Protein AF-A0A7K7UME7-F1 (afdb_monomer)

Structure (mmCIF, N/CA/C/O backbone):
data_AF-A0A7K7UME7-F1
#
_entry.id   AF-A0A7K7UME7-F1
#
loop_
_atom_site.group_PDB
_atom_site.id
_atom_site.type_symbol
_atom_site.label_atom_id
_atom_site.label_alt_id
_atom_site.label_comp_id
_atom_site.label_asym_id
_atom_site.label_entity_id
_atom_site.label_seq_id
_atom_site.pdbx_PDB_ins_code
_atom_site.Cartn_x
_atom_site.Cartn_y
_atom_site.Cartn_z
_atom_site.occupancy
_atom_site.B_iso_or_equiv
_atom_site.auth_seq_id
_atom_site.auth_comp_id
_atom_site.auth_asym_id
_atom_site.auth_atom_id
_atom_site.pdbx_PDB_model_num
ATOM 1 N N . ALA A 1 1 ? 6.067 20.830 -30.352 1.00 37.16 1 ALA A N 1
ATOM 2 C CA . ALA A 1 1 ? 5.909 20.566 -28.908 1.00 37.16 1 ALA A CA 1
ATOM 3 C C . ALA A 1 1 ? 6.389 19.148 -28.635 1.00 37.16 1 ALA A C 1
ATOM 5 O O . ALA A 1 1 ? 5.926 18.226 -29.293 1.00 37.16 1 ALA A O 1
ATOM 6 N N . LEU A 1 2 ? 7.402 18.996 -27.782 1.00 39.59 2 LEU A N 1
ATOM 7 C CA . LEU A 1 2 ? 8.068 17.724 -27.507 1.00 39.59 2 LEU A CA 1
ATOM 8 C C . LEU A 1 2 ? 7.058 16.701 -26.977 1.00 39.59 2 LEU A C 1
ATOM 10 O O . LEU A 1 2 ? 6.413 16.938 -25.958 1.00 39.59 2 LEU A O 1
ATOM 14 N N . PHE A 1 3 ? 6.951 15.565 -27.665 1.00 40.75 3 PHE A N 1
ATOM 15 C CA . PHE A 1 3 ? 6.319 14.357 -27.154 1.00 40.75 3 PHE A CA 1
ATOM 16 C C . PHE A 1 3 ? 7.060 13.934 -25.882 1.00 40.75 3 PHE A C 1
ATOM 18 O O . PHE A 1 3 ? 8.029 13.176 -25.923 1.00 40.75 3 PHE A O 1
ATOM 25 N N . ALA A 1 4 ? 6.614 14.435 -24.732 1.00 45.12 4 ALA A N 1
ATOM 26 C CA . ALA A 1 4 ? 6.985 13.912 -23.432 1.00 45.12 4 ALA A CA 1
ATOM 27 C C . ALA A 1 4 ? 6.289 12.557 -23.268 1.00 45.12 4 ALA A C 1
ATOM 29 O O . ALA A 1 4 ? 5.324 12.406 -22.521 1.00 45.12 4 ALA A O 1
ATOM 30 N N . GLY A 1 5 ? 6.773 11.558 -24.010 1.00 42.81 5 GLY A N 1
ATOM 31 C CA . GLY A 1 5 ? 6.506 10.164 -23.725 1.00 42.81 5 GLY A CA 1
ATOM 32 C C . GLY A 1 5 ? 7.038 9.904 -22.328 1.00 42.81 5 GLY A C 1
ATOM 33 O O . GLY A 1 5 ? 8.222 9.621 -22.147 1.00 42.81 5 GLY A O 1
ATOM 34 N N . SER A 1 6 ? 6.182 10.073 -21.316 1.00 48.94 6 SER A N 1
ATOM 35 C CA . SER A 1 6 ? 6.497 9.629 -19.970 1.00 48.94 6 SER A CA 1
ATOM 36 C C . SER A 1 6 ? 6.910 8.173 -20.129 1.00 48.94 6 SER A C 1
ATOM 38 O O . SER A 1 6 ? 6.139 7.357 -20.634 1.00 48.94 6 SER A O 1
ATOM 40 N N . ARG A 1 7 ? 8.176 7.870 -19.833 1.00 53.28 7 ARG A N 1
ATOM 41 C CA . ARG A 1 7 ? 8.725 6.521 -19.931 1.00 53.28 7 ARG A CA 1
ATOM 42 C C . ARG A 1 7 ? 7.944 5.699 -18.912 1.00 53.28 7 ARG A C 1
ATOM 44 O O . ARG A 1 7 ? 8.301 5.665 -17.733 1.00 53.28 7 ARG A O 1
ATOM 51 N N . LEU A 1 8 ? 6.809 5.134 -19.339 1.00 53.66 8 LEU A N 1
ATOM 52 C CA . LEU A 1 8 ? 5.851 4.441 -18.474 1.00 53.66 8 LEU A CA 1
ATOM 53 C C . LEU A 1 8 ? 6.586 3.381 -17.651 1.00 53.66 8 LEU A C 1
ATOM 55 O O . LEU A 1 8 ? 6.270 3.172 -16.481 1.00 53.66 8 LEU A O 1
ATOM 59 N N . LEU A 1 9 ? 7.681 2.855 -18.203 1.00 55.16 9 LEU A N 1
ATOM 60 C CA . LEU A 1 9 ? 8.638 1.986 -17.550 1.00 55.16 9 LEU A CA 1
ATOM 61 C C . LEU A 1 9 ? 10.059 2.548 -17.726 1.00 55.16 9 LEU A C 1
ATOM 63 O O . LEU A 1 9 ? 10.620 2.534 -18.819 1.00 55.16 9 LEU A O 1
ATOM 67 N N . LYS A 1 10 ? 10.672 3.050 -16.644 1.00 65.38 10 LYS A N 1
ATOM 68 C CA . LYS A 1 10 ? 12.139 3.171 -16.596 1.00 65.38 10 LYS A CA 1
ATOM 69 C C . LYS A 1 10 ? 12.677 1.752 -16.817 1.00 65.38 10 LYS A C 1
ATOM 71 O O . LYS A 1 10 ? 12.235 0.840 -16.126 1.00 65.38 10 LYS A O 1
ATOM 76 N N . GLY A 1 11 ? 13.541 1.550 -17.812 1.00 70.50 11 GLY A N 1
ATOM 77 C CA . GLY A 1 11 ? 14.067 0.226 -18.149 1.00 70.50 11 GLY A CA 1
ATOM 78 C C . GLY A 1 11 ? 14.950 -0.304 -17.022 1.00 70.50 11 GLY A C 1
ATOM 79 O O . GLY A 1 11 ? 16.130 0.025 -16.947 1.00 70.50 11 GLY A O 1
ATOM 80 N N . TYR A 1 12 ? 14.371 -1.080 -16.112 1.00 77.44 12 TYR A N 1
ATOM 81 C CA . TYR A 1 12 ? 15.107 -1.764 -15.056 1.00 77.44 12 TYR A CA 1
ATOM 82 C C . TYR A 1 12 ? 15.650 -3.090 -15.616 1.00 77.44 12 TYR A C 1
ATOM 84 O O . TYR A 1 12 ? 14.888 -3.898 -16.138 1.00 77.44 12 TYR A O 1
ATOM 92 N N . ARG A 1 13 ? 16.973 -3.310 -15.554 1.00 82.75 13 ARG A N 1
ATOM 93 C CA . ARG A 1 13 ? 17.620 -4.528 -16.088 1.00 82.75 13 ARG A CA 1
ATOM 94 C C . ARG A 1 13 ? 17.421 -5.741 -15.189 1.00 82.75 13 ARG A C 1
ATOM 96 O O . ARG A 1 13 ? 18.248 -5.964 -14.310 1.00 82.75 13 ARG A O 1
ATOM 103 N N . GLY A 1 14 ? 16.373 -6.522 -15.412 1.00 80.12 14 GLY A N 1
ATOM 104 C CA . GLY A 1 14 ? 15.918 -7.554 -14.482 1.00 80.12 14 GLY A CA 1
ATOM 105 C C . GLY A 1 14 ? 15.037 -6.944 -13.388 1.00 80.12 14 GLY A C 1
ATOM 106 O O . GLY A 1 14 ? 15.009 -5.730 -13.182 1.00 80.12 14 GLY A O 1
ATOM 107 N N . GLY A 1 15 ? 14.294 -7.780 -12.683 1.00 85.62 15 GLY A N 1
ATOM 108 C CA . GLY A 1 15 ? 13.235 -7.348 -11.775 1.00 85.62 15 GLY A CA 1
ATOM 109 C C . GLY A 1 15 ? 11.948 -8.095 -12.086 1.00 85.62 15 GLY A C 1
ATOM 110 O O . GLY A 1 15 ? 11.814 -8.701 -13.142 1.00 85.62 15 GLY A O 1
ATOM 111 N N . HIS A 1 16 ? 11.017 -8.055 -11.148 1.00 94.25 16 HIS A N 1
ATOM 112 C CA . HIS A 1 16 ? 9.734 -8.739 -11.241 1.00 94.25 16 HIS A CA 1
ATOM 113 C C . HIS A 1 16 ? 8.644 -7.818 -10.690 1.00 94.25 16 HIS A C 1
ATOM 115 O O . HIS A 1 16 ? 8.938 -6.782 -10.073 1.00 94.25 16 HIS A O 1
ATOM 121 N N . VAL A 1 17 ? 7.394 -8.157 -10.980 1.00 94.50 17 VAL A N 1
ATOM 122 C CA . VAL A 1 17 ? 6.237 -7.490 -10.386 1.00 94.50 17 VAL A CA 1
ATOM 123 C C . VAL A 1 17 ? 6.054 -8.042 -8.979 1.00 94.50 17 VAL A C 1
ATOM 125 O O . VAL A 1 17 ? 6.137 -9.246 -8.764 1.00 94.50 17 VAL A O 1
ATOM 128 N N . VAL A 1 18 ? 5.853 -7.145 -8.021 1.00 96.19 18 VAL A N 1
ATOM 129 C CA . VAL A 1 18 ? 5.536 -7.481 -6.634 1.00 96.19 18 VAL A CA 1
ATOM 130 C C . VAL A 1 18 ? 4.271 -6.756 -6.221 1.00 96.19 18 VAL A C 1
ATOM 132 O O . VAL A 1 18 ? 4.035 -5.616 -6.633 1.00 96.19 18 VAL A O 1
ATOM 135 N N . ILE A 1 19 ? 3.495 -7.400 -5.360 1.00 97.06 19 ILE A N 1
ATOM 136 C CA . ILE A 1 19 ? 2.427 -6.751 -4.609 1.00 97.06 19 ILE A CA 1
ATOM 137 C C . ILE A 1 19 ? 3.048 -6.263 -3.303 1.00 97.06 19 ILE A C 1
ATOM 139 O O . ILE A 1 19 ? 3.640 -7.047 -2.563 1.00 97.06 19 ILE A O 1
ATOM 143 N N . ARG A 1 20 ? 2.987 -4.957 -3.043 1.00 97.19 20 ARG A N 1
ATOM 144 C CA . ARG A 1 20 ? 3.628 -4.335 -1.876 1.00 97.19 20 ARG A CA 1
ATOM 145 C C . ARG A 1 20 ? 2.816 -3.166 -1.334 1.00 97.19 20 ARG A C 1
ATOM 147 O O . ARG A 1 20 ? 1.951 -2.629 -2.024 1.00 97.19 20 ARG A O 1
ATOM 154 N N . PHE A 1 21 ? 3.149 -2.732 -0.122 1.00 98.12 21 PHE A N 1
ATOM 155 C CA . PHE A 1 21 ? 2.602 -1.508 0.454 1.00 98.12 21 PHE A CA 1
ATOM 156 C C . PHE A 1 21 ? 3.383 -0.276 -0.020 1.00 98.12 21 PHE A C 1
ATOM 158 O O . PHE A 1 21 ? 4.610 -0.223 0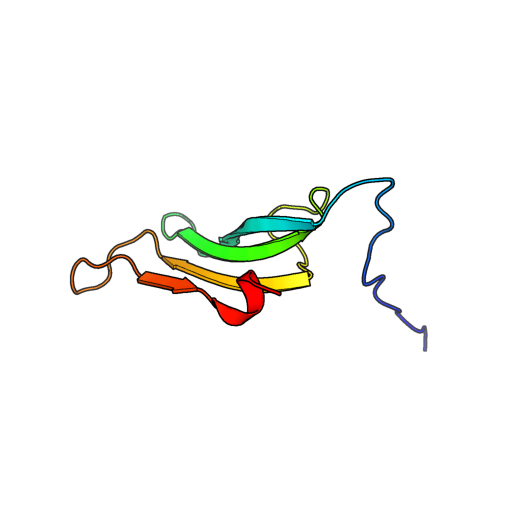.088 1.00 98.12 21 PHE A O 1
ATOM 165 N N . ALA A 1 22 ? 2.664 0.730 -0.508 1.00 97.94 22 ALA A N 1
ATOM 166 C CA . ALA A 1 22 ? 3.160 2.091 -0.676 1.00 97.94 22 ALA A CA 1
ATOM 167 C C . ALA A 1 22 ? 2.667 2.939 0.501 1.00 97.94 22 ALA A C 1
ATOM 169 O O . ALA A 1 22 ? 1.463 2.980 0.772 1.00 97.94 22 ALA A O 1
ATOM 170 N N . LEU A 1 23 ? 3.588 3.607 1.193 1.00 97.81 23 LEU A N 1
ATOM 171 C CA . LEU A 1 23 ? 3.257 4.482 2.309 1.00 97.81 23 LEU A CA 1
ATOM 172 C C . LEU A 1 23 ? 2.676 5.796 1.773 1.00 97.81 23 LEU A C 1
ATOM 174 O O . LEU A 1 23 ? 3.142 6.372 0.790 1.00 97.81 23 LEU A O 1
ATOM 178 N N . GLY A 1 24 ? 1.640 6.267 2.442 1.00 96.00 24 GLY A N 1
ATOM 179 C CA . GLY A 1 24 ? 1.073 7.595 2.307 1.00 96.00 24 GLY A CA 1
ATOM 180 C C . GLY A 1 24 ? 0.607 8.105 3.667 1.00 96.00 24 GLY A C 1
ATOM 181 O O . GLY A 1 24 ? 0.906 7.516 4.710 1.00 96.00 24 GLY A O 1
ATOM 182 N N . GLY A 1 25 ? -0.146 9.200 3.636 1.00 95.56 25 GLY A N 1
ATOM 183 C CA . GLY A 1 25 ? -0.575 9.908 4.836 1.00 95.56 25 GLY A CA 1
ATOM 184 C C . GLY A 1 25 ? 0.458 10.928 5.308 1.00 95.56 25 GLY A C 1
ATOM 185 O O . GLY A 1 25 ? 1.303 11.381 4.534 1.00 95.56 25 GLY A O 1
ATOM 186 N N . CYS A 1 26 ? 0.365 11.292 6.581 1.00 96.88 26 CYS A N 1
ATOM 187 C CA . CYS A 1 26 ? 1.179 12.330 7.210 1.00 96.88 26 CYS A CA 1
ATOM 188 C C . CYS A 1 26 ? 1.954 11.750 8.398 1.00 96.88 26 CYS A C 1
ATOM 190 O O . CYS A 1 26 ? 1.709 10.621 8.831 1.00 96.88 26 CYS A O 1
ATOM 192 N N . THR A 1 27 ? 2.874 12.532 8.965 1.00 97.50 27 THR A N 1
ATOM 193 C CA . THR A 1 27 ? 3.529 12.185 10.234 1.00 97.50 27 THR A CA 1
ATOM 194 C C . THR A 1 27 ? 2.474 11.833 11.286 1.00 97.50 27 THR A C 1
ATOM 196 O O . THR A 1 27 ? 1.481 12.543 11.426 1.00 97.50 27 THR A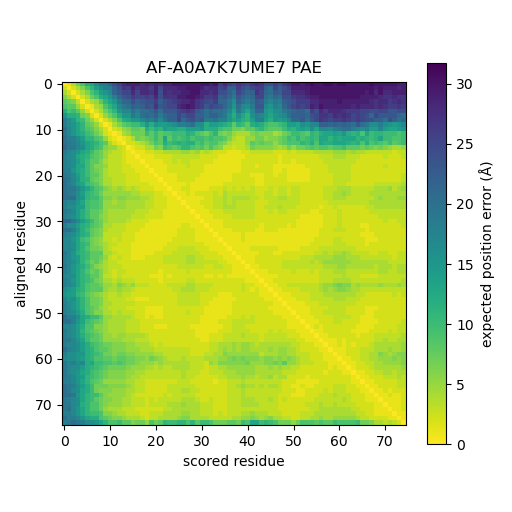 O 1
ATOM 199 N N . ASN A 1 28 ? 2.668 10.716 11.994 1.00 96.50 28 ASN A N 1
ATOM 200 C CA . ASN A 1 28 ? 1.726 10.154 12.977 1.00 96.50 28 ASN A CA 1
ATOM 201 C C . ASN A 1 28 ? 0.352 9.722 12.422 1.00 96.50 28 ASN A C 1
ATOM 203 O O . ASN A 1 28 ? -0.517 9.315 13.189 1.00 96.50 28 ASN A O 1
ATOM 207 N N . ARG A 1 29 ? 0.152 9.745 11.099 1.00 96.94 29 ARG A N 1
ATOM 208 C CA . ARG A 1 29 ? -1.063 9.267 10.426 1.00 96.94 29 ARG A CA 1
ATOM 209 C C . ARG A 1 29 ? -0.694 8.447 9.182 1.00 96.94 29 ARG A C 1
ATOM 211 O O . ARG A 1 29 ? -0.887 8.923 8.061 1.00 96.94 29 ARG A O 1
ATOM 218 N N . PRO A 1 30 ? -0.137 7.233 9.352 1.00 97.31 30 PRO A N 1
ATOM 219 C CA . PRO A 1 30 ? 0.208 6.376 8.226 1.00 97.31 30 PRO A CA 1
ATOM 220 C C . PRO A 1 30 ? -1.054 5.858 7.533 1.00 97.31 30 PRO A C 1
ATOM 222 O O . PRO A 1 30 ? -2.047 5.530 8.181 1.00 97.31 30 PRO A O 1
ATOM 225 N N . PHE A 1 31 ? -0.982 5.749 6.212 1.00 97.88 31 PHE A N 1
ATOM 226 C CA . PHE A 1 31 ? -1.981 5.091 5.377 1.00 97.88 31 PHE A CA 1
ATOM 227 C C . PHE A 1 31 ? -1.260 4.286 4.300 1.00 97.88 31 PHE A C 1
ATOM 229 O O . PHE A 1 31 ? -0.372 4.812 3.628 1.00 97.88 31 PHE A O 1
ATOM 236 N N . PHE A 1 32 ? -1.616 3.018 4.119 1.00 98.06 32 PHE A N 1
ATOM 237 C CA . PHE A 1 32 ? -0.949 2.154 3.152 1.00 98.06 32 PHE A CA 1
ATOM 238 C C . PHE A 1 32 ? -1.841 1.903 1.941 1.00 98.06 32 PHE A C 1
ATOM 240 O O . PHE A 1 32 ? -3.004 1.531 2.064 1.00 98.06 32 PHE A O 1
ATOM 247 N N . ARG A 1 33 ? -1.274 2.045 0.744 1.00 97.88 33 ARG A N 1
ATOM 248 C CA . ARG A 1 33 ? -1.8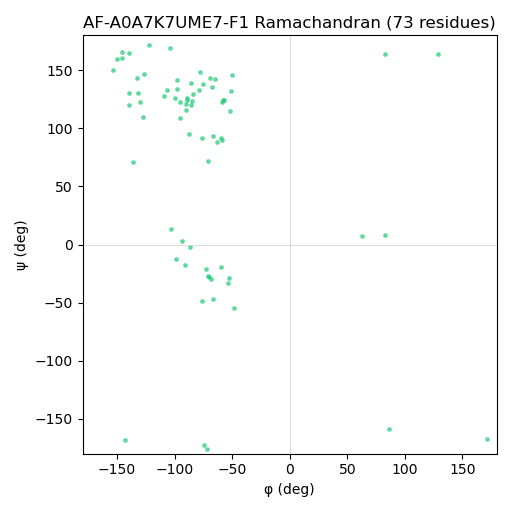88 1.567 -0.500 1.00 97.88 33 ARG A CA 1
ATOM 249 C C . ARG A 1 33 ? -1.290 0.217 -0.856 1.00 97.88 33 ARG A C 1
ATOM 251 O O . ARG A 1 33 ? -0.070 0.067 -0.829 1.00 97.88 33 ARG A O 1
ATOM 258 N N . ILE A 1 34 ? -2.129 -0.744 -1.217 1.00 97.94 34 ILE A N 1
ATOM 259 C CA . ILE A 1 34 ? -1.693 -2.055 -1.702 1.00 97.94 34 ILE A CA 1
ATOM 260 C C . ILE A 1 34 ? -1.564 -1.935 -3.211 1.00 97.94 34 ILE A C 1
ATOM 262 O O . ILE A 1 34 ? -2.547 -1.646 -3.892 1.00 97.94 34 ILE A O 1
ATOM 266 N N . VAL A 1 35 ? -0.349 -2.080 -3.734 1.00 97.88 35 VAL A N 1
ATOM 267 C CA . VAL A 1 35 ? -0.045 -1.782 -5.137 1.00 97.88 35 VAL A CA 1
ATOM 268 C C . VAL A 1 35 ? 0.758 -2.899 -5.789 1.00 97.88 35 VAL A C 1
ATOM 270 O O . VAL A 1 35 ? 1.658 -3.472 -5.174 1.00 97.88 35 VAL A O 1
ATOM 273 N N . ALA A 1 36 ? 0.475 -3.159 -7.063 1.00 97.00 36 ALA A N 1
ATOM 274 C CA . ALA A 1 36 ? 1.338 -3.934 -7.941 1.00 97.00 36 ALA A CA 1
ATOM 275 C C . ALA A 1 36 ? 2.387 -2.997 -8.555 1.00 97.00 36 ALA A C 1
ATOM 277 O O . ALA A 1 36 ? 2.058 -2.023 -9.237 1.00 97.00 36 ALA A O 1
ATOM 278 N N 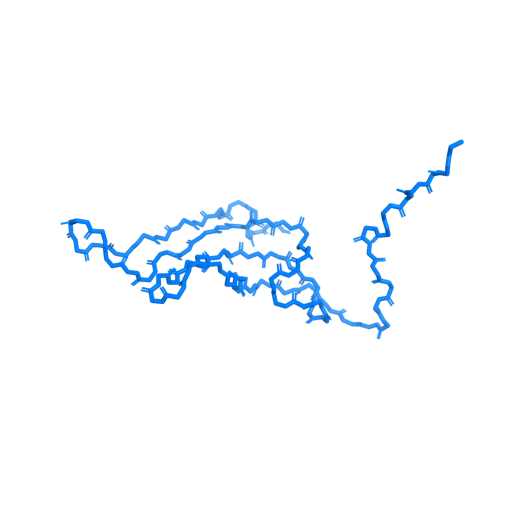. ALA A 1 37 ? 3.669 -3.256 -8.311 1.00 95.50 37 ALA A N 1
ATOM 279 C CA . ALA A 1 37 ? 4.759 -2.423 -8.808 1.00 95.50 37 ALA A CA 1
ATOM 280 C C . ALA A 1 37 ? 6.000 -3.256 -9.140 1.00 95.50 37 ALA A C 1
ATOM 282 O O . ALA A 1 37 ? 6.190 -4.358 -8.637 1.00 95.50 37 ALA A O 1
ATOM 283 N N . HIS A 1 38 ? 6.894 -2.708 -9.962 1.00 93.94 38 HIS A N 1
ATOM 284 C CA . HIS A 1 38 ? 8.205 -3.322 -10.169 1.00 93.94 38 HIS A CA 1
ATOM 285 C C . HIS A 1 38 ? 9.058 -3.240 -8.901 1.00 93.94 38 HIS A C 1
ATOM 287 O O . HIS A 1 38 ? 9.193 -2.163 -8.315 1.00 93.94 38 HIS A O 1
ATOM 293 N N . SER A 1 39 ? 9.717 -4.346 -8.546 1.00 93.19 39 SER A N 1
ATOM 294 C CA . SER A 1 39 ? 10.527 -4.470 -7.324 1.00 93.19 39 SER A CA 1
ATOM 295 C C . SER A 1 39 ? 11.593 -3.380 -7.164 1.00 93.19 39 SER A C 1
ATOM 297 O O . SER A 1 39 ? 11.845 -2.914 -6.058 1.00 93.19 39 SER A O 1
ATOM 299 N N . ARG A 1 40 ? 12.171 -2.900 -8.271 1.00 91.12 40 ARG A N 1
ATOM 300 C CA . ARG A 1 40 ? 13.235 -1.878 -8.270 1.00 91.12 40 ARG A CA 1
ATOM 301 C C . ARG A 1 40 ? 12.753 -0.433 -8.262 1.00 91.12 40 ARG A C 1
ATOM 303 O O . ARG A 1 40 ? 13.571 0.488 -8.273 1.00 91.12 40 ARG A O 1
ATOM 310 N N . ARG A 1 41 ? 11.442 -0.198 -8.308 1.00 91.00 41 ARG A N 1
ATOM 311 C CA . ARG A 1 41 ? 10.904 1.161 -8.195 1.00 91.00 41 ARG A CA 1
ATOM 312 C C . ARG A 1 41 ? 10.906 1.620 -6.743 1.00 91.00 41 ARG A C 1
ATOM 314 O O . ARG A 1 41 ? 10.663 0.817 -5.843 1.00 91.00 41 ARG A O 1
ATOM 321 N N . ALA A 1 42 ? 11.079 2.930 -6.547 1.00 94.00 42 ALA A N 1
ATOM 322 C CA . ALA A 1 42 ? 10.919 3.593 -5.253 1.00 94.00 42 ALA A CA 1
ATOM 323 C C . ALA A 1 42 ? 9.587 3.208 -4.594 1.00 94.00 42 ALA A C 1
ATOM 325 O O . ALA A 1 42 ? 8.599 3.008 -5.304 1.00 94.00 42 ALA A O 1
ATOM 326 N N . ARG A 1 43 ? 9.576 3.109 -3.259 1.00 95.88 43 ARG A N 1
ATOM 327 C CA . ARG A 1 43 ? 8.449 2.599 -2.459 1.00 95.88 43 ARG A CA 1
ATOM 328 C C . ARG A 1 43 ? 7.115 3.238 -2.855 1.00 95.88 43 ARG A C 1
ATOM 330 O O . ARG A 1 43 ? 6.211 2.523 -3.277 1.00 95.88 43 ARG A O 1
ATOM 337 N N . ASP A 1 44 ? 7.066 4.570 -2.836 1.00 95.88 44 ASP A N 1
ATOM 338 C CA . ASP A 1 44 ? 5.838 5.357 -3.039 1.00 95.88 44 ASP A CA 1
ATOM 339 C C . ASP A 1 44 ? 5.754 5.970 -4.445 1.00 95.88 44 ASP A C 1
ATOM 341 O O . ASP A 1 44 ? 4.956 6.868 -4.711 1.00 95.88 44 ASP A O 1
ATOM 345 N N . GLY A 1 45 ? 6.618 5.510 -5.354 1.00 91.81 45 GLY A N 1
ATOM 346 C CA . GLY A 1 45 ? 6.645 5.977 -6.732 1.00 91.81 45 GLY A CA 1
ATOM 347 C C . GLY A 1 45 ? 5.487 5.431 -7.570 1.00 91.81 45 GLY A C 1
ATOM 348 O O . GLY A 1 45 ? 4.587 4.745 -7.091 1.00 91.81 45 GLY A O 1
ATOM 349 N N . LYS A 1 46 ? 5.552 5.692 -8.879 1.00 90.69 46 LYS A N 1
ATOM 350 C CA . LYS A 1 46 ? 4.577 5.175 -9.848 1.00 90.69 46 LYS A CA 1
ATOM 351 C C . LYS A 1 46 ? 4.508 3.642 -9.806 1.00 90.69 46 LYS A C 1
ATOM 353 O O . LYS A 1 46 ? 5.525 2.974 -10.011 1.00 90.69 46 LYS A O 1
ATOM 358 N N . TYR A 1 47 ? 3.308 3.121 -9.595 1.00 94.12 47 TYR A N 1
ATOM 359 C CA . TYR A 1 47 ? 2.960 1.702 -9.626 1.00 94.12 47 TYR A CA 1
ATOM 360 C C . TYR A 1 47 ? 2.218 1.343 -10.924 1.00 94.12 47 TYR A C 1
ATOM 362 O O . TYR A 1 47 ? 1.874 2.231 -11.705 1.00 94.12 47 TYR A O 1
ATOM 370 N N . LEU A 1 48 ? 2.048 0.042 -11.182 1.00 93.62 48 LEU A N 1
ATOM 371 C CA . LEU A 1 48 ? 1.281 -0.474 -12.322 1.00 93.62 48 LEU A CA 1
ATOM 372 C C . LEU A 1 48 ? -0.216 -0.336 -12.045 1.00 93.62 48 LEU A C 1
ATOM 374 O O . LEU A 1 48 ? -0.948 0.205 -12.865 1.00 93.62 48 LEU A O 1
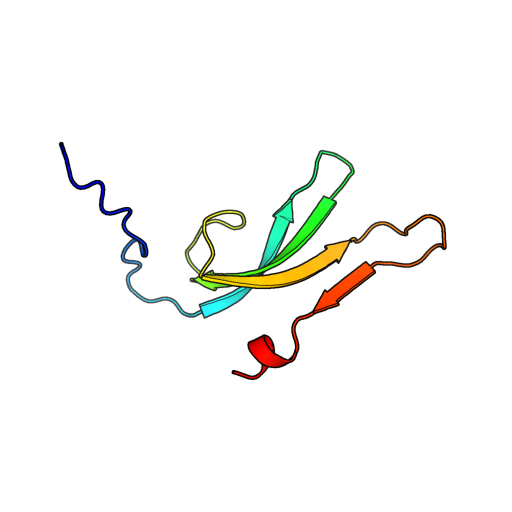ATOM 378 N N . GLU A 1 49 ? -0.636 -0.777 -10.860 1.00 95.38 49 GLU A N 1
ATOM 379 C CA . GLU A 1 49 ? -2.031 -0.785 -10.436 1.00 95.38 49 GLU A CA 1
ATOM 380 C C . GLU A 1 49 ? -2.148 -0.721 -8.908 1.00 95.38 49 GLU A C 1
ATOM 382 O O . GLU A 1 49 ? -1.272 -1.207 -8.188 1.00 95.38 49 GLU A O 1
ATOM 387 N N . GLN A 1 50 ? -3.232 -0.124 -8.411 1.00 96.69 50 GLN A N 1
ATOM 388 C CA . GLN A 1 50 ? -3.621 -0.205 -7.007 1.00 96.69 50 GLN A CA 1
ATOM 389 C C . GLN A 1 50 ? -4.644 -1.327 -6.813 1.00 96.69 50 GLN A C 1
ATOM 391 O O . GLN A 1 50 ? -5.715 -1.306 -7.404 1.00 96.69 50 GLN A O 1
ATOM 396 N N . LEU A 1 51 ? -4.308 -2.274 -5.944 1.00 97.81 51 LEU A N 1
ATOM 397 C CA . LEU A 1 51 ? -5.119 -3.449 -5.627 1.00 97.81 51 LEU A CA 1
ATOM 398 C C . LEU A 1 51 ? -5.931 -3.265 -4.342 1.00 97.81 51 LEU A C 1
ATOM 400 O O . LEU A 1 51 ? -6.796 -4.080 -4.043 1.00 97.81 51 LEU A O 1
ATOM 404 N N . GLY A 1 52 ? -5.646 -2.230 -3.551 1.00 97.69 52 GLY A N 1
ATOM 405 C CA . GLY A 1 52 ? -6.312 -2.040 -2.270 1.00 97.69 52 GLY A CA 1
ATOM 406 C C . GLY A 1 52 ? -5.727 -0.935 -1.400 1.00 97.69 52 GLY A C 1
ATOM 407 O O . GLY A 1 52 ? -4.898 -0.130 -1.842 1.00 97.69 52 GLY A O 1
ATOM 408 N N . CYS A 1 53 ? -6.144 -0.918 -0.139 1.00 97.50 53 CYS A N 1
ATOM 409 C CA . CYS A 1 53 ? -5.655 -0.021 0.901 1.00 97.50 53 CYS A CA 1
ATOM 410 C C . CYS A 1 53 ? -5.736 -0.660 2.293 1.00 97.50 53 CYS A C 1
ATOM 412 O O . CYS A 1 53 ? -6.478 -1.614 2.519 1.00 97.50 53 CYS A O 1
ATOM 414 N N . LEU A 1 54 ? -4.957 -0.113 3.219 1.00 97.56 54 LEU A N 1
ATOM 415 C CA . LEU A 1 54 ? -4.915 -0.491 4.623 1.00 97.56 54 LEU A CA 1
ATOM 416 C C . LEU A 1 54 ? -4.791 0.783 5.461 1.00 97.56 54 LEU A C 1
ATOM 418 O O . LEU A 1 54 ? -3.803 1.518 5.347 1.00 97.56 54 LEU A O 1
ATOM 422 N N . ASP A 1 55 ? -5.778 1.007 6.323 1.00 97.12 55 ASP A N 1
ATOM 423 C CA . ASP A 1 55 ? -5.689 1.966 7.414 1.00 97.12 55 ASP A CA 1
ATOM 424 C C . ASP A 1 55 ? -5.264 1.232 8.697 1.00 97.12 55 ASP A C 1
ATOM 426 O O . ASP A 1 55 ? -6.036 0.437 9.241 1.00 97.12 55 ASP A O 1
ATOM 430 N N . PRO A 1 56 ? -4.022 1.432 9.174 1.00 96.06 56 PRO A N 1
ATOM 431 C CA . PRO A 1 56 ? -3.551 0.771 10.385 1.00 96.06 56 PRO A CA 1
ATOM 432 C C . PRO A 1 56 ? -4.185 1.351 11.656 1.00 96.06 56 PRO A C 1
ATOM 434 O O . PRO A 1 56 ? -4.167 0.680 12.691 1.00 96.06 56 PRO A O 1
ATOM 437 N N . LEU A 1 57 ? -4.704 2.584 11.602 1.00 96.31 57 LEU A N 1
ATOM 438 C CA . LEU A 1 57 ? -5.347 3.209 12.749 1.00 96.31 57 LEU A CA 1
ATOM 439 C C . LEU A 1 57 ? -6.820 2.795 12.809 1.00 96.31 57 LEU A C 1
ATOM 441 O O . LEU A 1 57 ? -7.481 2.735 11.771 1.00 96.31 57 LEU A O 1
ATOM 445 N N . PRO A 1 58 ? -7.343 2.508 14.012 1.00 96.12 58 PRO A N 1
ATOM 446 C CA . PRO A 1 58 ? -8.749 2.195 14.167 1.00 96.12 58 PRO A CA 1
ATOM 447 C C . PRO A 1 58 ? -9.618 3.407 13.812 1.00 96.12 58 PRO A C 1
ATOM 449 O O . PRO A 1 58 ? -9.277 4.551 14.123 1.00 96.12 58 PRO A O 1
ATOM 452 N N . ASN A 1 59 ? -10.755 3.143 13.173 1.00 95.25 59 ASN A N 1
ATOM 453 C CA . ASN A 1 59 ? -11.807 4.132 12.968 1.00 95.25 59 ASN A CA 1
ATOM 454 C C . ASN A 1 59 ? -12.539 4.440 14.297 1.00 95.25 59 ASN A C 1
ATOM 456 O O . ASN A 1 59 ? -12.199 3.916 15.359 1.00 95.25 59 ASN A O 1
ATOM 460 N N . ALA A 1 60 ? -13.585 5.267 14.239 1.00 96.44 60 ALA A N 1
ATOM 461 C CA . ALA A 1 60 ? -14.403 5.604 15.409 1.00 96.44 60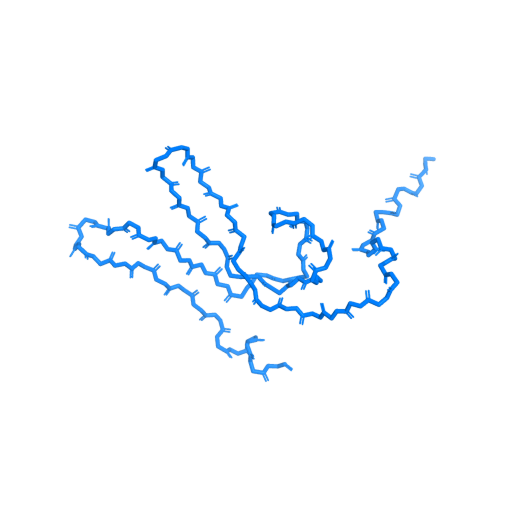 ALA A CA 1
ATOM 462 C C . ALA A 1 60 ? -15.079 4.384 16.076 1.00 96.44 60 ALA A C 1
ATOM 464 O O . ALA A 1 60 ? -15.450 4.457 17.243 1.00 96.44 60 ALA A O 1
ATOM 465 N N . HIS A 1 61 ? -15.210 3.267 15.355 1.00 96.56 61 HIS A N 1
ATOM 466 C CA . HIS A 1 61 ? -15.768 2.007 15.847 1.00 96.56 61 HIS A CA 1
ATOM 467 C C . HIS A 1 61 ? -14.695 1.037 16.375 1.00 96.56 61 HIS A C 1
ATOM 469 O O . HIS A 1 61 ? -15.023 -0.069 16.790 1.00 96.56 61 HIS A O 1
ATOM 475 N N . GLY A 1 62 ? -13.416 1.432 16.389 1.00 95.50 62 GLY A N 1
ATOM 476 C CA . GLY A 1 62 ? -12.316 0.570 16.834 1.00 95.50 62 GLY A CA 1
ATOM 477 C C . GLY A 1 62 ? -11.804 -0.401 15.764 1.00 95.50 62 GLY A C 1
ATOM 478 O O . GLY A 1 62 ? -10.971 -1.256 16.061 1.00 95.50 62 GLY A O 1
ATOM 479 N N . GLU A 1 63 ? -12.263 -0.281 14.520 1.00 95.50 63 GLU A N 1
ATOM 480 C CA . GLU A 1 63 ? -11.976 -1.234 13.448 1.00 95.50 63 GLU A CA 1
ATOM 481 C C . GLU A 1 63 ? -10.833 -0.750 12.555 1.00 95.50 63 GLU A C 1
ATOM 483 O O . GLU A 1 63 ? -10.748 0.430 12.204 1.00 95.50 63 GLU A O 1
ATOM 488 N N . ARG A 1 64 ? -9.972 -1.677 12.124 1.00 94.56 64 ARG A N 1
ATOM 489 C CA . ARG A 1 64 ? -8.956 -1.405 11.098 1.00 94.56 64 ARG A CA 1
ATOM 490 C C . ARG A 1 64 ? -9.535 -1.682 9.722 1.00 94.56 64 ARG A C 1
ATOM 492 O O . ARG A 1 64 ? -9.991 -2.791 9.451 1.00 94.56 64 ARG A O 1
ATOM 499 N N . VAL A 1 65 ? -9.480 -0.685 8.848 1.00 95.75 65 VAL A N 1
ATOM 500 C CA . VAL A 1 65 ? -10.090 -0.770 7.520 1.00 95.75 65 VAL A CA 1
ATOM 501 C C . VAL A 1 65 ? -9.090 -1.341 6.522 1.00 95.75 65 VAL A C 1
ATOM 503 O O . VAL A 1 65 ? -7.991 -0.810 6.350 1.00 95.75 65 VAL A O 1
ATOM 506 N N . VAL A 1 66 ? -9.489 -2.408 5.827 1.00 97.12 66 VAL A N 1
ATOM 507 C CA . VAL A 1 66 ? -8.715 -3.014 4.738 1.00 97.12 66 VAL A CA 1
ATOM 508 C C . VAL A 1 66 ? -9.616 -3.206 3.529 1.00 97.12 66 VAL A C 1
ATOM 510 O O . VAL A 1 66 ? -10.636 -3.884 3.611 1.00 97.12 66 VAL A O 1
ATOM 513 N N . GLY A 1 67 ? -9.227 -2.622 2.399 1.00 96.62 67 GLY A N 1
ATOM 514 C CA . GLY A 1 67 ? -9.880 -2.832 1.111 1.00 96.62 67 GLY A CA 1
ATOM 515 C C . GLY A 1 67 ? -8.978 -3.648 0.195 1.00 96.62 67 GLY A C 1
ATOM 516 O O . GLY A 1 67 ? -7.824 -3.272 -0.004 1.00 96.62 67 GLY A O 1
ATOM 517 N N . LEU A 1 68 ? -9.494 -4.737 -0.376 1.00 96.94 68 LEU A N 1
ATOM 518 C CA . LEU A 1 68 ? -8.780 -5.584 -1.334 1.00 96.94 68 LEU A CA 1
ATO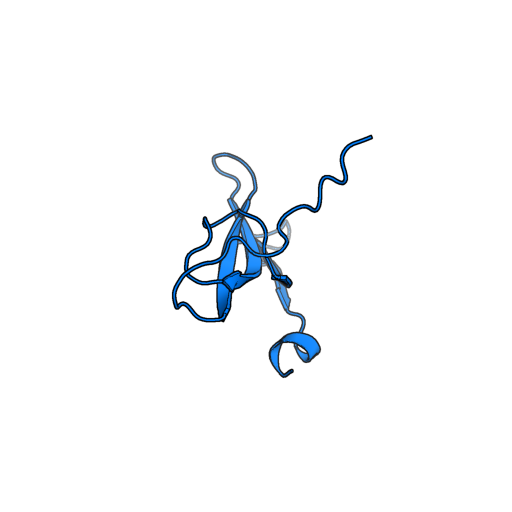M 519 C C . LEU A 1 68 ? -9.648 -5.858 -2.559 1.00 96.94 68 LEU A C 1
ATOM 521 O O . LEU A 1 68 ? -10.783 -6.310 -2.437 1.00 96.94 68 LEU A O 1
ATOM 525 N N . ASN A 1 69 ? -9.084 -5.646 -3.742 1.00 96.31 69 ASN A N 1
ATOM 526 C CA . ASN A 1 69 ? -9.678 -6.071 -4.996 1.00 96.31 69 ASN A CA 1
ATOM 527 C C . ASN A 1 69 ? -9.248 -7.515 -5.300 1.00 96.31 69 ASN A C 1
ATOM 529 O O . ASN A 1 69 ? -8.172 -7.764 -5.848 1.00 96.31 69 ASN A O 1
ATOM 533 N N . LEU A 1 70 ? -10.095 -8.469 -4.907 1.00 95.50 70 LEU A N 1
ATOM 534 C CA . LEU A 1 70 ? -9.825 -9.902 -5.044 1.00 95.50 70 LEU A CA 1
ATOM 535 C C . LEU A 1 70 ? -9.806 -10.373 -6.502 1.00 95.50 70 LEU A C 1
ATOM 537 O O . LEU A 1 70 ? -9.079 -11.309 -6.823 1.00 95.50 70 LEU A O 1
ATOM 541 N N . GLU A 1 71 ? -10.566 -9.731 -7.388 1.00 95.88 71 GLU A N 1
ATOM 542 C CA . GLU A 1 71 ? -10.581 -10.077 -8.812 1.00 95.88 71 GLU A CA 1
ATOM 543 C C . GLU A 1 71 ? -9.231 -9.765 -9.456 1.00 95.88 71 GLU A C 1
ATOM 545 O O . GLU A 1 71 ? -8.639 -10.613 -10.120 1.00 95.88 71 GLU A O 1
ATOM 550 N N . ARG A 1 72 ? -8.693 -8.573 -9.183 1.00 94.19 72 ARG A N 1
ATOM 551 C CA . ARG A 1 72 ? -7.395 -8.132 -9.714 1.00 94.19 72 ARG A CA 1
ATOM 552 C C . ARG A 1 72 ? -6.215 -8.869 -9.089 1.00 94.19 72 A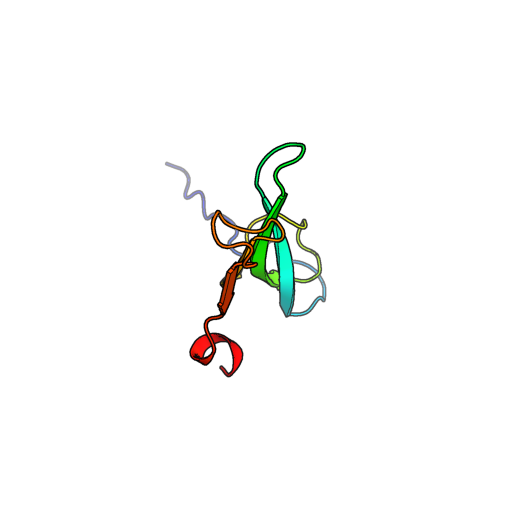RG A C 1
ATOM 554 O O . ARG A 1 72 ? -5.185 -9.008 -9.729 1.00 94.19 72 ARG A O 1
ATOM 561 N N . LEU A 1 73 ? -6.362 -9.362 -7.860 1.00 91.25 73 LEU A N 1
ATOM 562 C CA . LEU A 1 73 ? -5.343 -10.176 -7.192 1.00 91.25 73 LEU A CA 1
ATOM 563 C C . LEU A 1 73 ? -5.173 -11.572 -7.803 1.00 91.25 73 LEU A C 1
ATOM 565 O O . LEU A 1 73 ? -4.103 -12.158 -7.667 1.00 91.25 73 LEU A O 1
ATOM 569 N N . ARG A 1 74 ? -6.227 -12.122 -8.415 1.00 92.56 74 ARG A N 1
ATOM 570 C CA . ARG A 1 74 ? -6.222 -13.479 -8.987 1.00 92.56 74 ARG A CA 1
ATOM 571 C C . ARG A 1 74 ? -5.792 -13.522 -10.453 1.00 92.56 74 ARG 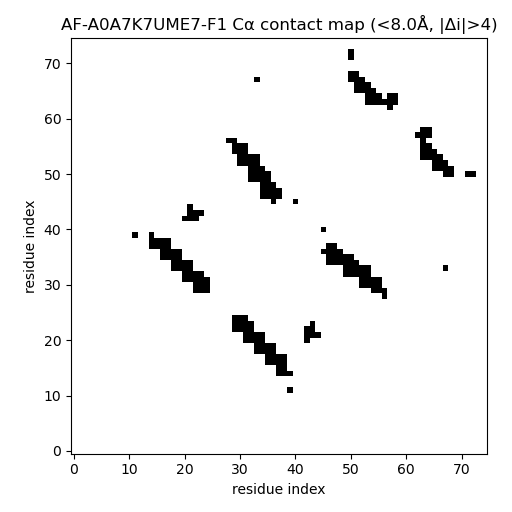A C 1
ATOM 573 O O . ARG A 1 74 ? -5.495 -14.612 -10.933 1.00 92.56 74 ARG A O 1
ATOM 580 N N . HIS A 1 75 ? -5.823 -12.381 -11.137 1.00 88.38 75 HIS A N 1
ATOM 581 C CA . HIS A 1 75 ? -5.467 -12.229 -12.546 1.00 88.38 75 HIS A CA 1
ATOM 582 C C . HIS A 1 75 ? -3.947 -12.167 -12.736 1.00 88.38 75 HIS A C 1
ATOM 584 O O . HIS A 1 75 ? -3.437 -12.896 -13.612 1.00 88.38 75 HIS A O 1
#

Solvent-accessible surface area (backbone atoms only — not comparable to full-atom values): 4748 Å² total; per-residue (Å²): 132,85,83,78,70,69,64,90,64,75,88,63,93,70,79,51,81,38,80,45,72,21,73,45,74,50,92,99,41,65,30,33,35,31,27,35,26,53,65,83,52,62,71,69,52,92,57,80,46,76,44,33,36,38,36,80,58,57,48,98,84,68,46,64,50,72,47,74,44,65,71,73,72,74,108

Radius of gyration: 15.4 Å; Cα contacts (8 Å, |Δi|>4): 115; chains: 1; bounding box: 33×34×46 Å

InterPro domains:
  IPR000307 Small ribosomal subunit protein bS16 [PF00886] (24-75)
  IPR000307 Small ribosomal subunit protein bS16 [PTHR12919] (16-75)
  IPR000307 Small ribosomal subunit protein bS16 [TIGR00002] (17-74)
  IPR023803 Small ribosomal subunit protein bS16 domain superfamily [G3DSA:3.30.1320.10] (3-75)
  IPR023803 Small ribosomal subunit protein bS16 domain superfamily [SSF54565] (16-74)

Nearest PDB structures (foldseek):
  7nql-assembly1_AP  TM=9.889E-01  e=1.125E-08  Sus scrofa
  7pnt-assembly1_M  TM=9.893E-01  e=1.871E-08  Mus musculus
  5aj3-assembly1_P  TM=9.914E-01  e=1.871E-08  Sus scrofa
  6nf8-assembly1_P  TM=9.763E-01  e=1.493E-08  Bos taurus
  3jd5-assembly1_P  TM=8.860E-01  e=1.020E-07  Bos taurus

Sequence (75 aa):
ALFAGSRLLKGYRGGHVVIRFALGGCTNRPFFRIVAAHSRRARDGKYLEQLGCLDPLPNAHGERVVGLNLERLRH

pLDDT: mean 88.24, std 16.67, range [37.16, 98.12]

Foldseek 3Di:
DDPPPVPLDPDDPDWDWDFDWAWDDDVVFIKTWGFTATPPDDRNDDGPDTQWIWGPAADPVRDTDIGGNPVVVVD

Mean predicted aligned error: 6.5 Å

Secondary structure (DSSP, 8-state):
-------SS---SS--EEEEEEEEEETTEEEEEEEEEETTS-TTS--SEEEEEE--S--TTSPPPEEE-HHHHH-

Organism: NCBI:txid425643